Protein AF-A0A6P1PXI8-F1 (afdb_monomer)

pLDDT: mean 97.44, std 2.97, range [72.06, 98.88]

Sequence (165 aa):
MTEFEALFKQGKSPEEFINTGTPEQIADLRRWQTLLASQSAAVEQALAPARQIGEGFRLLVAAEMWCPDCHRNIPPMALLCQRLPVSIAIITREEAQPFIDLLKIEKVKIPFAVVLDPAFTPRGLFIERPSPVVNGGEIELEAYRRGDLLAETISDITAILAAAQ

Organism: NCBI:txid1615494

Mean predicted aligned error: 2.31 Å

Solvent-accessible surface area (backbone atoms only — not comparable to full-atom values): 8809 Å² total; per-residue (Å²): 134,54,71,61,50,53,55,41,71,72,24,31,45,71,68,61,52,48,70,72,34,54,76,67,42,38,50,53,31,51,50,42,43,54,55,51,64,73,39,49,71,56,40,55,58,23,45,54,70,31,73,79,61,68,71,54,29,33,38,41,28,22,39,50,69,87,39,73,46,22,38,53,46,47,45,32,52,50,52,48,35,74,75,41,66,31,49,63,19,40,34,41,62,73,77,41,54,64,46,29,76,78,68,73,45,95,67,91,51,57,26,28,34,40,37,23,42,70,86,58,46,81,66,41,76,48,62,41,57,35,64,67,43,70,75,44,53,71,67,39,42,51,37,44,76,76,52,78,47,40,41,42,44,30,31,55,51,20,52,40,53,46,75,64,112

Foldseek 3Di:
DDLLVVLQVPFDQLVRQLVVADPVLNVLLVVLLVVVVVVVVLLVVLLVLQQPFDAQKEKEWAAHSVDPLCSLAVSSVNVSVVRHNYYYGYDHLVSCQCCCVVVVDPGQAPRKIFIAHNVRDGQDIDHSDAPCCVVDDPVVVVCVVVNVCSSSSSNRNSVSRSVVD

Secondary structure (DSSP, 8-state):
--HHHHHHHHPBPHHHHHTTS-HHHHHHHHHHHHHHHHTHHHHHHHHGGGTTPPTTEEEEEE--TT-HHHHHHHHHHHHHHHHSSEEEEEE-TTTTTTHHHHHT-S--PSSEEEEE-TTS-EEEEEESS-HHHHHS-HHHHHHHHHTTTHHHHHHHHHHHHHHT-

Radius of gyration: 14.74 Å; Cα contacts (8 Å, |Δi|>4): 268; chains: 1; bounding box: 37×31×40 Å

Structure (mmCIF, N/CA/C/O backbone):
data_AF-A0A6P1PXI8-F1
#
_entry.id   AF-A0A6P1PXI8-F1
#
loop_
_atom_site.group_PDB
_atom_site.id
_atom_site.type_symbol
_atom_site.label_atom_id
_atom_site.label_alt_id
_atom_site.label_comp_id
_atom_site.label_asym_id
_atom_site.label_entity_id
_atom_site.label_seq_id
_atom_site.pdbx_PDB_ins_code
_atom_site.Cartn_x
_atom_site.Cartn_y
_atom_site.Cartn_z
_atom_site.occupancy
_atom_site.B_iso_or_equiv
_atom_site.auth_seq_id
_atom_site.auth_comp_id
_atom_site.auth_asym_id
_atom_site.auth_atom_id
_atom_site.pdbx_PDB_model_num
ATOM 1 N N . MET A 1 1 ? -5.375 5.460 23.053 1.00 75.75 1 MET A N 1
ATOM 2 C CA . MET A 1 1 ? -4.697 5.435 21.748 1.00 75.75 1 MET A CA 1
ATOM 3 C C . MET A 1 1 ? -4.305 4.001 21.477 1.00 75.75 1 MET A C 1
ATOM 5 O O . MET A 1 1 ? -3.678 3.407 22.347 1.00 75.75 1 MET A O 1
ATOM 9 N N . THR A 1 2 ? -4.766 3.422 20.371 1.00 92.12 2 THR A N 1
ATOM 10 C CA . THR A 1 2 ? -4.381 2.053 19.981 1.00 92.12 2 THR A CA 1
ATOM 11 C C . THR A 1 2 ? -2.977 2.056 19.369 1.00 92.12 2 THR A C 1
ATOM 13 O O . THR A 1 2 ? -2.491 3.106 18.948 1.00 92.12 2 THR A O 1
ATOM 16 N N . GLU A 1 3 ? -2.324 0.895 19.290 1.00 96.31 3 GLU A N 1
ATOM 17 C CA . GLU A 1 3 ? -1.008 0.773 18.639 1.00 96.31 3 GLU A CA 1
ATOM 18 C C . GLU A 1 3 ? -1.076 1.186 17.156 1.00 96.31 3 GLU A C 1
ATOM 20 O O . GLU A 1 3 ? -0.234 1.936 16.673 1.00 96.31 3 GLU A O 1
ATOM 25 N N . PHE A 1 4 ? -2.146 0.802 16.445 1.00 98.19 4 PHE A N 1
ATOM 26 C CA . PHE A 1 4 ? -2.389 1.250 15.067 1.00 98.19 4 PHE A CA 1
ATOM 27 C C . PHE A 1 4 ? -2.530 2.769 14.953 1.00 98.19 4 PHE A C 1
ATOM 29 O O . PHE A 1 4 ? -2.030 3.358 13.999 1.00 98.19 4 PHE A O 1
ATOM 36 N N . GLU A 1 5 ? -3.187 3.416 15.917 1.00 98.06 5 GLU A N 1
ATOM 37 C CA . GLU A 1 5 ? -3.303 4.874 15.944 1.00 98.06 5 GLU A CA 1
ATOM 38 C C . GLU A 1 5 ? -1.943 5.549 16.165 1.00 98.06 5 GLU A C 1
ATOM 40 O O . GLU A 1 5 ? -1.655 6.559 15.521 1.00 98.06 5 GLU A O 1
ATOM 45 N N . ALA A 1 6 ? -1.092 4.989 17.029 1.00 98.19 6 ALA A N 1
ATOM 46 C CA . ALA A 1 6 ? 0.261 5.491 17.255 1.00 98.19 6 ALA A CA 1
ATOM 47 C C . ALA A 1 6 ? 1.130 5.368 15.991 1.00 98.19 6 ALA A C 1
ATOM 49 O O . ALA A 1 6 ? 1.701 6.362 15.539 1.00 98.19 6 ALA A O 1
ATOM 50 N N . LEU A 1 7 ? 1.149 4.181 15.373 1.00 98.50 7 LEU A N 1
ATOM 51 C CA . LEU A 1 7 ? 1.889 3.911 14.136 1.00 98.50 7 LEU A CA 1
ATOM 52 C C . LEU A 1 7 ? 1.417 4.790 12.972 1.00 98.50 7 LEU A C 1
ATOM 54 O O . LEU A 1 7 ? 2.229 5.309 12.210 1.00 98.50 7 LEU A O 1
ATOM 58 N N . PHE A 1 8 ? 0.107 5.007 12.850 1.00 98.56 8 PHE A N 1
ATOM 59 C CA . PHE A 1 8 ? -0.437 5.875 11.810 1.00 98.56 8 PHE A CA 1
ATOM 60 C C . PHE A 1 8 ? -0.014 7.335 11.995 1.00 98.56 8 PHE A C 1
ATOM 62 O O . PHE A 1 8 ? 0.332 7.994 11.021 1.00 98.56 8 PHE A O 1
ATOM 69 N N . LYS A 1 9 ? -0.001 7.845 13.235 1.00 98.00 9 LYS A N 1
ATOM 70 C CA . LYS A 1 9 ? 0.387 9.237 13.524 1.00 98.00 9 LYS A CA 1
ATOM 71 C C . LYS A 1 9 ? 1.858 9.539 13.241 1.00 98.00 9 LYS A C 1
ATOM 73 O O . LYS A 1 9 ? 2.165 10.679 12.913 1.00 98.00 9 LYS A O 1
ATOM 78 N N . GLN A 1 10 ? 2.753 8.564 13.396 1.00 97.31 10 GLN A N 1
ATOM 79 C CA . GLN A 1 10 ? 4.182 8.743 13.100 1.00 97.31 10 GLN A CA 1
ATOM 80 C C . GLN A 1 10 ? 4.542 8.478 11.631 1.00 97.31 10 GLN A C 1
ATOM 82 O O . GLN A 1 10 ? 5.645 8.814 11.202 1.00 97.31 10 GLN A O 1
ATOM 87 N N . GLY A 1 11 ? 3.652 7.822 10.880 1.00 98.38 11 GLY A N 1
ATOM 88 C CA . GLY A 1 11 ? 3.916 7.443 9.501 1.00 98.38 11 GLY A CA 1
ATOM 89 C C . GLY A 1 11 ? 4.050 8.653 8.580 1.00 98.38 11 GLY A C 1
ATOM 90 O O . GLY A 1 11 ? 3.470 9.714 8.804 1.00 98.38 11 GLY A O 1
ATOM 91 N N . LYS A 1 12 ? 4.828 8.471 7.518 1.00 98.75 12 LYS A N 1
ATOM 92 C CA . LYS A 1 12 ? 5.084 9.482 6.494 1.00 98.75 12 LYS A CA 1
ATOM 93 C C . LYS A 1 12 ? 3.932 9.545 5.496 1.00 98.75 12 LYS A C 1
ATOM 95 O O . LYS A 1 12 ? 3.326 8.522 5.169 1.00 98.75 12 LYS A O 1
ATOM 100 N N . SER A 1 13 ? 3.681 10.721 4.938 1.00 98.62 13 SER A N 1
ATOM 101 C CA . SER A 1 13 ? 2.900 10.836 3.705 1.00 98.62 13 SER A CA 1
ATOM 102 C C . SER A 1 13 ? 3.628 10.159 2.524 1.00 98.62 13 SER A C 1
ATOM 104 O O . SER A 1 13 ? 4.836 9.908 2.599 1.00 98.62 13 SER A O 1
ATOM 106 N N . PRO A 1 14 ? 2.939 9.879 1.400 1.00 98.06 14 PRO A N 1
ATOM 107 C CA . PRO A 1 14 ? 3.570 9.273 0.230 1.00 98.06 14 PRO A CA 1
ATOM 108 C C . PRO A 1 14 ? 4.762 10.073 -0.305 1.00 98.06 14 PRO A C 1
ATOM 110 O O . PRO A 1 14 ? 5.800 9.490 -0.594 1.00 98.06 14 PRO A O 1
ATOM 113 N N . GLU A 1 15 ? 4.651 11.401 -0.383 1.00 97.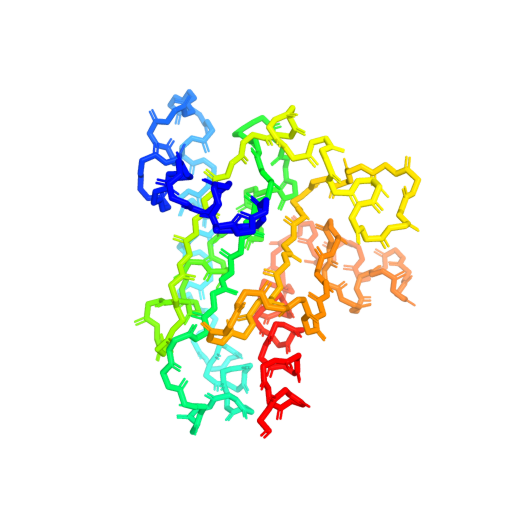31 15 GLU A N 1
ATOM 114 C CA . GLU A 1 15 ? 5.744 12.260 -0.859 1.00 97.31 15 GLU A CA 1
ATOM 115 C C . GLU A 1 15 ? 6.938 12.257 0.103 1.00 97.31 15 GLU A C 1
ATOM 117 O O . GLU A 1 15 ? 8.086 12.151 -0.328 1.00 97.31 15 GLU A O 1
ATOM 122 N N . GLU A 1 16 ? 6.694 12.318 1.415 1.00 98.38 16 GLU A N 1
ATOM 123 C CA . GLU A 1 16 ? 7.761 12.220 2.418 1.00 98.38 16 GLU A CA 1
ATOM 124 C C . GLU A 1 16 ? 8.481 10.871 2.352 1.00 98.38 16 GLU A C 1
ATOM 126 O O . GLU A 1 16 ? 9.705 10.841 2.438 1.00 98.38 16 GLU A O 1
ATOM 131 N N . PHE A 1 17 ? 7.747 9.768 2.164 1.00 98.38 17 PHE A N 1
ATOM 132 C CA . PHE A 1 17 ? 8.327 8.439 1.963 1.00 98.38 17 PHE A CA 1
ATOM 133 C C . PHE A 1 17 ? 9.169 8.365 0.683 1.00 98.38 17 PHE A C 1
ATOM 135 O O . PHE A 1 17 ? 10.308 7.911 0.730 1.00 98.38 17 PHE A O 1
ATOM 142 N N . ILE A 1 18 ? 8.655 8.852 -0.451 1.00 97.44 18 ILE A N 1
ATOM 143 C CA . ILE A 1 18 ? 9.396 8.846 -1.723 1.00 97.44 18 ILE A CA 1
ATOM 144 C C . ILE A 1 18 ? 10.724 9.596 -1.567 1.00 97.44 18 ILE A C 1
ATOM 146 O O . ILE A 1 18 ? 11.768 9.113 -2.005 1.00 97.44 18 ILE A O 1
ATOM 150 N N . ASN A 1 19 ? 10.711 10.738 -0.878 1.00 97.62 19 ASN A N 1
ATOM 151 C CA . ASN A 1 19 ? 11.897 11.568 -0.673 1.00 97.62 19 ASN A CA 1
ATOM 152 C C . ASN A 1 19 ? 12.955 10.950 0.262 1.00 97.62 19 ASN A C 1
ATOM 154 O O . ASN A 1 19 ? 14.040 11.518 0.382 1.00 97.62 19 ASN A O 1
ATOM 158 N N . THR A 1 20 ? 12.699 9.796 0.896 1.00 97.62 20 THR A N 1
ATOM 159 C CA . THR A 1 20 ? 13.743 9.056 1.628 1.00 97.62 20 THR A CA 1
ATOM 160 C C . THR A 1 20 ? 14.588 8.149 0.731 1.00 97.62 20 THR A C 1
ATOM 162 O O . THR A 1 20 ? 15.567 7.577 1.208 1.00 97.62 20 THR A O 1
ATOM 165 N N . GLY A 1 21 ? 14.198 7.949 -0.531 1.00 97.69 21 GLY A N 1
ATOM 166 C CA . GLY A 1 21 ? 14.913 7.085 -1.471 1.00 97.69 21 GLY A CA 1
ATOM 167 C C . GLY A 1 21 ? 16.139 7.745 -2.106 1.00 97.69 21 GLY A C 1
ATOM 168 O O . GLY A 1 21 ? 16.307 8.964 -2.081 1.00 97.69 21 GLY A O 1
ATOM 169 N N . THR A 1 22 ? 16.991 6.935 -2.738 1.00 98.44 22 THR A N 1
ATOM 170 C CA . THR A 1 22 ? 18.043 7.452 -3.630 1.00 98.44 22 THR A CA 1
ATOM 171 C C . THR A 1 22 ? 17.425 8.045 -4.905 1.00 98.44 22 THR A C 1
ATOM 173 O O . THR A 1 22 ? 16.285 7.711 -5.248 1.00 98.44 22 THR A O 1
ATOM 176 N N . PRO A 1 23 ? 18.153 8.885 -5.665 1.00 98.31 23 PRO A N 1
ATOM 177 C CA . PRO A 1 23 ? 17.660 9.416 -6.937 1.00 98.31 23 PRO A CA 1
ATOM 178 C C . PRO A 1 23 ? 17.159 8.334 -7.906 1.00 98.31 23 PRO A C 1
ATOM 180 O O . PRO A 1 23 ? 16.139 8.524 -8.566 1.00 98.31 23 PRO A O 1
ATOM 183 N N . GLU A 1 24 ? 17.829 7.182 -7.961 1.00 98.12 24 GLU A N 1
ATOM 184 C CA . GLU A 1 24 ? 17.450 6.047 -8.808 1.00 98.12 24 GLU A CA 1
ATOM 185 C C . GLU A 1 24 ? 16.148 5.398 -8.335 1.00 98.12 24 GLU A C 1
ATOM 187 O O . GLU A 1 24 ? 15.281 5.085 -9.150 1.00 98.12 24 GLU A O 1
ATOM 192 N N . GLN A 1 25 ? 15.984 5.225 -7.020 1.00 98.44 25 GLN A N 1
ATOM 193 C CA . GLN A 1 25 ? 14.767 4.654 -6.444 1.00 98.44 25 GLN A CA 1
ATOM 194 C C . GLN A 1 25 ? 13.563 5.571 -6.675 1.00 98.44 25 GLN A C 1
ATOM 196 O O . GLN A 1 25 ? 12.502 5.116 -7.103 1.00 98.44 25 GLN A O 1
ATOM 201 N N . ILE A 1 26 ? 13.753 6.878 -6.474 1.00 98.50 26 ILE A N 1
ATOM 202 C CA . ILE A 1 26 ? 12.742 7.900 -6.761 1.00 98.50 26 ILE A CA 1
ATOM 203 C C . ILE A 1 26 ? 12.369 7.878 -8.246 1.00 98.50 26 ILE A C 1
ATOM 205 O O . ILE A 1 26 ? 11.185 7.913 -8.586 1.00 98.50 26 ILE A O 1
ATOM 209 N N . ALA A 1 27 ? 13.357 7.806 -9.142 1.00 98.06 27 ALA A N 1
ATOM 210 C CA . ALA A 1 27 ? 13.116 7.753 -10.580 1.00 98.06 27 ALA A CA 1
ATOM 211 C C . ALA A 1 27 ? 12.332 6.496 -10.992 1.00 98.06 27 ALA A C 1
ATOM 213 O O . ALA A 1 27 ? 11.397 6.601 -11.789 1.00 98.06 27 ALA A O 1
ATOM 214 N N . ASP A 1 28 ? 12.657 5.326 -10.432 1.00 97.81 28 ASP A N 1
ATOM 215 C CA . ASP A 1 28 ? 11.919 4.095 -10.724 1.00 97.81 28 ASP A CA 1
ATOM 216 C C . ASP A 1 28 ? 10.476 4.156 -10.206 1.00 97.81 28 ASP A C 1
ATOM 218 O O . ASP A 1 28 ? 9.547 3.854 -10.951 1.00 97.81 28 ASP A O 1
ATOM 222 N N . LEU A 1 29 ? 10.250 4.636 -8.981 1.00 97.56 29 LEU A N 1
ATOM 223 C CA . LEU A 1 29 ? 8.895 4.811 -8.450 1.00 97.56 29 LEU A CA 1
ATOM 224 C C . LEU A 1 29 ? 8.067 5.785 -9.309 1.00 97.56 29 LEU A C 1
ATOM 226 O O . LEU A 1 29 ? 6.916 5.497 -9.649 1.00 97.56 29 LEU A O 1
ATOM 230 N N . ARG A 1 30 ? 8.661 6.904 -9.746 1.00 97.56 30 ARG A N 1
ATOM 231 C CA . ARG A 1 30 ? 8.007 7.876 -10.647 1.00 97.56 30 ARG A CA 1
ATOM 232 C C . ARG A 1 30 ? 7.686 7.296 -12.026 1.00 97.56 30 ARG A C 1
ATOM 234 O O . ARG A 1 30 ? 6.680 7.668 -12.640 1.00 97.56 30 ARG A O 1
ATOM 241 N N . ARG A 1 31 ? 8.497 6.356 -12.519 1.00 98.06 31 ARG A N 1
ATOM 242 C CA . ARG A 1 31 ? 8.201 5.606 -13.749 1.00 98.06 31 ARG A CA 1
ATOM 243 C C . ARG A 1 31 ? 6.918 4.787 -13.594 1.00 98.06 31 ARG A C 1
ATOM 245 O O . ARG A 1 31 ? 6.082 4.814 -14.495 1.00 98.06 31 ARG A O 1
ATOM 252 N N . TRP A 1 32 ? 6.719 4.133 -12.449 1.00 98.25 32 TRP A N 1
ATOM 253 C CA . TRP A 1 32 ? 5.482 3.400 -12.155 1.00 98.25 32 TRP A CA 1
ATOM 254 C C . TRP A 1 32 ? 4.273 4.323 -11.973 1.00 98.25 32 TRP A C 1
ATOM 256 O O . TRP A 1 32 ? 3.205 4.001 -12.482 1.00 98.25 32 TRP A O 1
ATOM 266 N N . GLN A 1 33 ? 4.434 5.498 -11.348 1.00 97.81 33 GLN A N 1
ATOM 267 C CA . GLN A 1 33 ? 3.380 6.529 -11.311 1.00 97.81 33 GLN A CA 1
ATOM 268 C C . GLN A 1 33 ? 2.941 6.942 -12.724 1.00 97.81 33 GLN A C 1
ATOM 270 O O . GLN A 1 33 ? 1.748 7.019 -13.012 1.00 97.81 33 GLN A O 1
ATOM 275 N N . THR A 1 34 ? 3.905 7.164 -13.620 1.00 98.19 34 THR A N 1
ATOM 276 C CA . THR A 1 34 ? 3.631 7.546 -15.013 1.00 98.19 34 THR A CA 1
ATOM 277 C C . THR A 1 34 ? 2.912 6.430 -15.772 1.00 98.19 34 THR A C 1
ATOM 279 O O . THR A 1 34 ? 1.955 6.696 -16.497 1.00 98.19 34 THR A O 1
ATOM 282 N N . LEU A 1 35 ? 3.339 5.175 -15.587 1.00 98.31 35 LEU A N 1
ATOM 283 C CA . LEU A 1 35 ? 2.680 4.021 -16.200 1.00 98.31 35 LEU A CA 1
ATOM 284 C C . LEU A 1 35 ? 1.258 3.821 -15.661 1.00 98.31 35 LEU A C 1
ATOM 286 O O . LEU A 1 35 ? 0.343 3.584 -16.437 1.00 98.31 35 LEU A O 1
ATOM 290 N N . LEU A 1 36 ? 1.041 3.969 -14.354 1.00 98.31 36 LEU A N 1
ATOM 291 C CA . LEU A 1 36 ? -0.295 3.897 -13.761 1.00 98.31 36 LEU A CA 1
ATOM 292 C C . LEU A 1 36 ? -1.230 4.968 -14.345 1.00 98.31 36 LEU A C 1
ATOM 294 O O . LEU A 1 36 ? -2.386 4.682 -14.646 1.00 98.31 36 LEU A O 1
ATOM 298 N N . ALA A 1 37 ? -0.728 6.188 -14.557 1.00 96.38 37 ALA A N 1
ATOM 299 C CA . ALA A 1 37 ? -1.509 7.281 -15.132 1.00 96.38 37 ALA A CA 1
ATOM 300 C C . ALA A 1 37 ? -1.983 7.001 -16.573 1.00 96.38 37 ALA A C 1
ATOM 302 O O . ALA A 1 37 ? -3.019 7.527 -16.984 1.00 96.38 37 ALA A O 1
ATOM 303 N N . SER A 1 38 ? -1.276 6.155 -17.336 1.00 97.19 38 SER A N 1
ATOM 304 C CA . SER A 1 38 ? -1.724 5.739 -18.673 1.00 97.19 38 SER A CA 1
ATOM 305 C C . SER A 1 38 ? -2.808 4.650 -18.644 1.00 97.19 38 SER A C 1
ATOM 307 O O . SER A 1 38 ? -3.467 4.422 -19.656 1.00 97.19 38 SER A O 1
ATOM 309 N N . GLN A 1 39 ? -3.060 4.028 -17.486 1.00 97.06 39 GLN A N 1
ATOM 310 C CA . GLN A 1 39 ? -4.0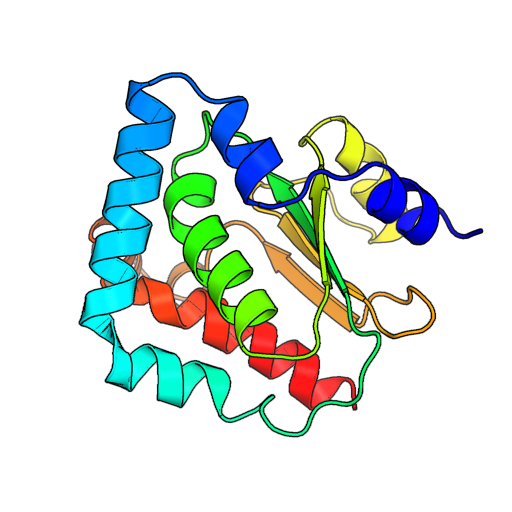55 2.966 -17.278 1.00 97.06 39 GLN A CA 1
ATOM 311 C C . GLN A 1 39 ? -5.389 3.506 -16.723 1.00 97.06 39 GLN A C 1
ATOM 313 O O . GLN A 1 39 ? -6.062 2.850 -15.928 1.00 97.06 39 GLN A O 1
ATOM 318 N N . SER A 1 40 ? -5.794 4.712 -17.130 1.00 94.88 40 SER A N 1
ATOM 319 C CA . SER A 1 40 ? -6.906 5.459 -16.517 1.00 94.88 40 SER A CA 1
ATOM 320 C C . SER A 1 40 ? -8.239 4.699 -16.464 1.00 94.88 40 SER A C 1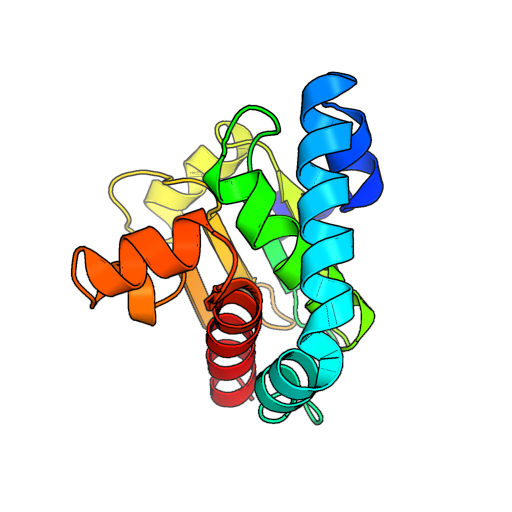
ATOM 322 O O . SER A 1 40 ? -8.916 4.732 -15.440 1.00 94.88 40 SER A O 1
ATOM 324 N N . ALA A 1 41 ? -8.608 3.974 -17.524 1.00 97.81 41 ALA A N 1
ATOM 325 C CA . ALA A 1 41 ? -9.848 3.194 -17.551 1.00 97.81 41 ALA A CA 1
ATOM 326 C C . ALA A 1 41 ? -9.849 2.059 -16.511 1.00 97.81 41 ALA A C 1
ATOM 328 O O . ALA A 1 41 ? -10.835 1.882 -15.796 1.00 97.81 41 ALA A O 1
ATOM 329 N N . ALA A 1 42 ? -8.732 1.334 -16.387 1.00 98.19 42 ALA A N 1
ATOM 330 C CA . ALA A 1 42 ? -8.577 0.266 -15.401 1.00 98.19 42 ALA A CA 1
ATOM 331 C C . ALA A 1 42 ? -8.579 0.825 -13.970 1.00 98.19 42 ALA A C 1
ATOM 333 O O . ALA A 1 42 ? -9.231 0.269 -13.092 1.00 98.19 42 ALA A O 1
ATOM 334 N N . VAL A 1 43 ? -7.923 1.969 -13.748 1.00 98.56 43 VAL A N 1
ATOM 335 C CA . VAL A 1 43 ? -7.937 2.671 -12.455 1.00 98.56 43 VAL A CA 1
ATOM 336 C C . VAL A 1 43 ? -9.356 3.072 -12.053 1.00 98.56 43 VAL A C 1
ATOM 338 O O . VAL A 1 43 ? -9.772 2.814 -10.927 1.00 98.56 43 VAL A O 1
ATOM 341 N N . GLU A 1 44 ? -10.124 3.680 -12.958 1.00 98.25 44 GLU A N 1
ATOM 342 C CA . GLU A 1 44 ? -11.496 4.101 -12.654 1.00 98.25 44 GLU A CA 1
ATOM 343 C C . GLU A 1 44 ? -12.423 2.912 -12.376 1.00 98.25 44 GLU A C 1
ATOM 345 O O . GLU A 1 44 ? -13.286 2.998 -11.499 1.00 98.25 44 GLU A O 1
ATOM 350 N N . GLN A 1 45 ? -12.222 1.789 -13.070 1.00 98.38 45 GLN A N 1
ATOM 351 C CA . GLN A 1 45 ? -12.925 0.542 -12.778 1.00 98.38 45 GLN A CA 1
ATOM 352 C C . GLN A 1 45 ? -12.547 -0.006 -11.395 1.00 98.38 45 GLN A C 1
ATOM 354 O O . GLN A 1 45 ? -13.435 -0.360 -10.621 1.00 98.38 45 GLN A O 1
ATOM 359 N N . ALA A 1 46 ? -11.256 -0.021 -11.058 1.00 98.50 46 ALA A N 1
ATOM 360 C CA . ALA A 1 46 ? -10.759 -0.506 -9.773 1.00 98.50 46 ALA A CA 1
ATOM 361 C C . ALA A 1 46 ? -11.219 0.365 -8.588 1.00 98.50 46 ALA A C 1
ATOM 363 O O . ALA A 1 46 ? -11.432 -0.144 -7.490 1.00 98.50 46 ALA A O 1
ATOM 364 N N . LEU A 1 47 ? -11.424 1.671 -8.791 1.00 98.44 47 LEU A N 1
ATOM 365 C CA . LEU A 1 47 ? -11.942 2.577 -7.758 1.00 98.44 47 LEU A CA 1
ATOM 366 C C . LEU A 1 47 ? -13.450 2.430 -7.514 1.00 98.44 47 LEU A C 1
ATOM 368 O O . LEU A 1 47 ? -13.933 2.774 -6.433 1.00 98.44 47 LEU A O 1
ATOM 372 N N . ALA A 1 48 ? -14.201 1.948 -8.508 1.00 97.69 48 ALA A N 1
ATOM 373 C CA . ALA A 1 48 ? -15.662 1.960 -8.505 1.00 97.69 48 ALA A CA 1
ATOM 374 C C . ALA A 1 48 ? -16.319 1.354 -7.244 1.00 97.69 48 ALA A C 1
ATOM 376 O O . ALA A 1 48 ? -17.245 1.996 -6.736 1.00 97.69 48 ALA A O 1
ATOM 377 N N . PRO A 1 49 ? -15.860 0.210 -6.688 1.00 96.81 49 PRO A N 1
ATOM 378 C CA . PRO A 1 49 ? -16.496 -0.411 -5.521 1.00 96.81 49 PRO A CA 1
ATOM 379 C C . PRO A 1 49 ? -16.500 0.471 -4.268 1.00 96.81 49 PRO A C 1
ATOM 381 O O . PRO A 1 49 ? -17.412 0.382 -3.451 1.00 96.81 49 PRO A O 1
ATOM 384 N N . ALA A 1 50 ? -15.502 1.345 -4.124 1.00 96.44 50 ALA A N 1
ATOM 385 C CA . ALA A 1 50 ? -15.309 2.168 -2.936 1.00 96.44 50 ALA A CA 1
ATOM 386 C C . ALA A 1 50 ? -15.688 3.646 -3.142 1.00 96.44 50 ALA A C 1
ATOM 388 O O . ALA A 1 50 ? -15.434 4.471 -2.270 1.00 96.44 50 ALA A O 1
ATOM 389 N N . ARG A 1 51 ? -16.329 4.015 -4.262 1.00 94.19 51 ARG A N 1
ATOM 390 C CA . ARG A 1 51 ? -16.681 5.422 -4.559 1.00 94.19 51 ARG A CA 1
ATOM 391 C C . ARG A 1 51 ? -17.605 6.083 -3.531 1.00 94.19 51 ARG A C 1
ATOM 393 O O . ARG A 1 51 ? -17.624 7.305 -3.454 1.00 94.19 51 ARG A O 1
ATOM 400 N N . GLN A 1 52 ? -18.386 5.297 -2.792 1.00 93.06 52 GLN A N 1
ATOM 401 C CA . GLN A 1 52 ? -19.367 5.787 -1.815 1.00 93.06 52 GLN A CA 1
ATOM 402 C C . GLN A 1 52 ? -18.970 5.502 -0.361 1.00 93.06 52 GLN A C 1
ATOM 404 O O . GLN A 1 52 ? -19.816 5.598 0.523 1.00 93.06 52 GLN A O 1
ATOM 409 N N . ILE A 1 53 ? -17.711 5.134 -0.098 1.00 95.06 53 ILE A N 1
ATOM 410 C CA . ILE A 1 53 ? -17.278 4.860 1.277 1.00 95.06 53 ILE A CA 1
ATOM 411 C C . ILE A 1 53 ? -17.429 6.109 2.154 1.00 95.06 53 ILE A C 1
ATOM 413 O O . ILE A 1 53 ? -17.272 7.241 1.689 1.00 95.06 53 ILE A O 1
ATOM 417 N N . GLY A 1 54 ? -17.697 5.886 3.440 1.00 92.81 54 GLY A N 1
ATOM 418 C CA . GLY A 1 54 ? -17.655 6.946 4.442 1.00 92.81 54 GLY A CA 1
ATOM 419 C C . GLY A 1 54 ? -16.241 7.490 4.666 1.00 92.81 54 GLY A C 1
ATOM 420 O O . GLY A 1 54 ? -15.244 6.925 4.216 1.00 92.81 54 GLY A O 1
ATOM 421 N N . GLU A 1 55 ? -16.154 8.597 5.395 1.00 94.75 55 GLU A N 1
ATOM 422 C CA . GLU A 1 55 ? -14.878 9.200 5.778 1.00 94.75 55 GLU A CA 1
ATOM 423 C C . GLU A 1 55 ? -14.197 8.444 6.929 1.00 94.75 55 GLU A C 1
ATOM 425 O O . GLU A 1 55 ? -14.810 7.654 7.647 1.00 94.75 55 GLU A O 1
ATOM 430 N N . GLY A 1 56 ? -12.912 8.731 7.145 1.00 95.44 56 GLY A N 1
ATOM 431 C CA . GLY A 1 56 ? -12.165 8.259 8.312 1.00 95.44 56 GLY A CA 1
ATOM 432 C C . GLY A 1 56 ? -11.507 6.891 8.144 1.00 95.44 56 GLY A C 1
ATOM 433 O O . GLY A 1 56 ? -10.787 6.465 9.046 1.00 95.44 56 GLY A O 1
ATOM 434 N N . PHE A 1 57 ? -11.681 6.227 6.999 1.00 98.31 57 PHE A N 1
ATOM 435 C CA . PHE A 1 57 ? -10.869 5.065 6.647 1.00 98.31 57 PHE A CA 1
ATOM 436 C C . PHE A 1 57 ? -9.395 5.446 6.503 1.00 98.31 57 PHE A C 1
ATOM 438 O O . PHE A 1 57 ? -9.036 6.562 6.109 1.00 98.31 57 PHE A O 1
ATOM 445 N N . ARG A 1 58 ? -8.521 4.498 6.838 1.00 98.69 58 ARG A N 1
ATOM 446 C CA . ARG A 1 58 ? -7.072 4.695 6.833 1.00 98.69 58 ARG A CA 1
ATOM 447 C C . ARG A 1 58 ? -6.366 3.509 6.201 1.00 98.69 58 ARG A C 1
ATOM 449 O O . ARG A 1 58 ? -6.775 2.366 6.382 1.00 98.69 58 ARG A O 1
ATOM 456 N N . LEU A 1 59 ? -5.281 3.794 5.500 1.00 98.88 59 LEU A N 1
ATOM 457 C CA . LEU A 1 59 ? -4.361 2.818 4.947 1.00 98.88 59 LEU A CA 1
ATOM 458 C C . LEU A 1 59 ? -3.007 2.985 5.642 1.00 98.88 59 LEU A C 1
ATOM 460 O O . LEU A 1 59 ? -2.285 3.949 5.388 1.00 98.88 59 LEU A O 1
ATOM 464 N N . LEU A 1 60 ? -2.678 2.070 6.551 1.00 98.88 60 LEU A N 1
ATOM 465 C CA . LEU A 1 60 ? -1.374 2.041 7.212 1.00 98.88 60 LEU A CA 1
ATOM 466 C C . LEU A 1 60 ? -0.462 1.072 6.467 1.00 98.88 60 LEU A C 1
ATOM 468 O O . LEU A 1 60 ? -0.763 -0.119 6.409 1.00 98.88 60 LEU A O 1
ATOM 472 N N . VAL A 1 61 ? 0.637 1.568 5.907 1.00 98.88 61 VAL A N 1
ATOM 473 C CA . VAL A 1 61 ? 1.496 0.797 5.004 1.00 98.88 61 VAL A CA 1
ATOM 474 C C . VAL A 1 61 ? 2.900 0.651 5.575 1.00 98.88 61 VAL A C 1
ATOM 476 O O . VAL A 1 61 ? 3.529 1.644 5.908 1.00 98.88 61 VAL A O 1
ATOM 479 N N . ALA A 1 62 ? 3.423 -0.569 5.635 1.00 98.88 62 ALA A N 1
ATOM 480 C CA . ALA A 1 62 ? 4.839 -0.838 5.846 1.00 98.88 62 ALA A CA 1
ATOM 481 C C . ALA A 1 62 ? 5.537 -0.975 4.490 1.00 98.88 62 ALA A C 1
ATOM 483 O O . ALA A 1 62 ? 5.173 -1.854 3.700 1.00 98.88 62 ALA A O 1
ATOM 484 N N . ALA A 1 63 ? 6.523 -0.127 4.207 1.00 98.75 63 ALA A N 1
ATOM 485 C CA . ALA A 1 63 ? 7.215 -0.111 2.921 1.00 98.75 63 ALA A CA 1
ATOM 486 C C . ALA A 1 63 ? 8.650 0.405 3.030 1.00 98.75 63 ALA A C 1
ATOM 488 O O . ALA A 1 63 ? 9.032 1.046 4.003 1.00 98.75 63 ALA A O 1
ATOM 489 N N . GLU A 1 64 ? 9.442 0.125 1.996 1.00 98.56 64 GLU A N 1
ATOM 490 C CA . GLU A 1 64 ? 10.845 0.520 1.914 1.00 98.56 64 GLU A CA 1
ATOM 491 C C . GLU A 1 64 ? 11.212 0.930 0.484 1.00 98.56 64 GLU A C 1
ATOM 493 O O . GLU A 1 64 ? 10.850 0.240 -0.471 1.00 98.56 64 GLU A O 1
ATOM 498 N N . MET A 1 65 ? 11.991 2.006 0.330 1.00 98.19 65 MET A N 1
ATOM 499 C CA . MET A 1 65 ? 12.421 2.514 -0.987 1.00 98.19 65 MET A CA 1
ATOM 500 C C . MET A 1 65 ? 13.426 1.604 -1.710 1.00 98.19 65 MET A C 1
ATOM 502 O O . MET A 1 65 ? 13.723 1.808 -2.878 1.00 98.19 65 MET A O 1
ATOM 506 N N . TRP A 1 66 ? 13.961 0.573 -1.053 1.00 97.75 66 TRP A N 1
ATOM 507 C CA . TRP A 1 66 ? 14.786 -0.440 -1.721 1.00 97.75 66 TRP A CA 1
ATOM 508 C C . TRP A 1 66 ? 13.966 -1.610 -2.283 1.00 97.75 66 TRP A C 1
ATOM 510 O O . TRP A 1 66 ? 14.520 -2.461 -2.980 1.00 97.75 66 TRP A O 1
ATOM 520 N N . CYS A 1 67 ? 12.668 -1.695 -1.974 1.00 98.25 67 CYS A N 1
ATOM 521 C CA . CYS A 1 67 ? 11.833 -2.843 -2.310 1.00 98.25 67 CYS A CA 1
ATOM 522 C C . CYS A 1 67 ? 11.146 -2.671 -3.684 1.00 98.25 67 CYS A C 1
ATOM 524 O O . CYS A 1 67 ? 10.305 -1.782 -3.848 1.00 98.25 67 CYS A O 1
ATOM 526 N N . PRO A 1 68 ? 11.398 -3.566 -4.660 1.00 97.62 68 PRO A N 1
ATOM 527 C CA . PRO A 1 68 ? 10.782 -3.477 -5.987 1.00 97.62 68 PRO A CA 1
ATOM 528 C C . PRO A 1 68 ? 9.257 -3.641 -5.989 1.00 97.62 68 PRO A C 1
ATOM 530 O O . PRO A 1 68 ? 8.581 -3.087 -6.856 1.00 97.62 68 PRO A O 1
ATOM 533 N N . ASP A 1 69 ? 8.703 -4.416 -5.053 1.00 98.44 69 ASP A N 1
ATOM 534 C CA . ASP A 1 69 ? 7.252 -4.553 -4.896 1.00 98.44 69 ASP A CA 1
ATOM 535 C C . ASP A 1 69 ? 6.642 -3.258 -4.315 1.00 98.44 69 ASP A C 1
ATOM 537 O O . ASP A 1 69 ? 5.558 -2.841 -4.726 1.00 98.44 69 ASP A O 1
ATOM 541 N N . CYS A 1 70 ? 7.365 -2.537 -3.443 1.00 98.62 70 CYS A N 1
ATOM 542 C CA . CYS A 1 70 ? 6.926 -1.228 -2.940 1.00 98.62 70 CYS A CA 1
ATOM 543 C C . CYS A 1 70 ? 6.839 -0.199 -4.074 1.00 98.62 70 CYS A C 1
ATOM 545 O O . CYS A 1 70 ? 5.852 0.524 -4.170 1.00 98.62 70 CYS A O 1
ATOM 547 N N . HIS A 1 71 ? 7.811 -0.179 -4.988 1.00 98.50 71 HIS A N 1
ATOM 548 C CA . HIS A 1 71 ? 7.788 0.730 -6.141 1.00 98.50 71 HIS A CA 1
ATOM 549 C C . HIS A 1 71 ? 6.567 0.541 -7.047 1.00 98.50 71 HIS A C 1
ATOM 551 O O . HIS A 1 71 ? 6.085 1.511 -7.626 1.00 98.50 71 HIS A O 1
ATOM 557 N N . ARG A 1 72 ? 6.058 -0.691 -7.161 1.00 98.50 72 ARG A N 1
ATOM 558 C CA . ARG A 1 72 ? 4.885 -1.006 -7.986 1.00 98.50 72 ARG A CA 1
ATOM 559 C C . ARG A 1 72 ? 3.570 -0.718 -7.273 1.00 98.50 72 ARG A C 1
ATOM 561 O O . ARG A 1 72 ? 2.642 -0.247 -7.916 1.00 98.50 72 ARG A O 1
ATOM 568 N N . ASN A 1 73 ? 3.486 -0.973 -5.966 1.00 98.75 73 ASN A N 1
ATOM 569 C CA . ASN A 1 73 ? 2.211 -0.951 -5.240 1.00 98.75 73 ASN A CA 1
ATOM 570 C C . ASN A 1 73 ? 1.963 0.323 -4.419 1.00 98.75 73 ASN A C 1
ATOM 572 O O . ASN A 1 73 ? 0.804 0.674 -4.205 1.00 98.75 73 ASN A O 1
ATOM 576 N N . ILE A 1 74 ? 3.001 1.072 -4.030 1.00 98.62 74 ILE A N 1
ATOM 577 C CA . ILE A 1 74 ? 2.819 2.373 -3.364 1.00 98.62 74 ILE A CA 1
ATOM 578 C C . ILE A 1 74 ? 2.155 3.411 -4.282 1.00 98.62 74 ILE A C 1
ATOM 580 O O . ILE A 1 74 ? 1.242 4.090 -3.808 1.00 98.62 74 ILE A O 1
ATOM 584 N N . PRO A 1 75 ? 2.507 3.543 -5.580 1.00 98.62 75 PRO A N 1
ATOM 585 C CA . PRO A 1 75 ? 1.817 4.488 -6.454 1.00 98.62 75 PRO A CA 1
ATOM 586 C C . PRO A 1 75 ? 0.303 4.234 -6.589 1.00 98.62 75 PRO A C 1
ATOM 588 O O . PRO A 1 75 ? -0.455 5.186 -6.396 1.00 98.62 75 PRO A O 1
ATOM 591 N N . PRO A 1 76 ? -0.172 2.993 -6.832 1.00 98.75 76 PRO A N 1
ATOM 592 C CA . PRO A 1 76 ? -1.598 2.663 -6.776 1.00 98.75 76 PRO A CA 1
ATOM 593 C C . PRO A 1 76 ? -2.269 3.010 -5.440 1.00 98.75 76 PRO A C 1
ATOM 595 O O . PRO A 1 76 ? -3.340 3.615 -5.441 1.00 98.75 76 PRO A O 1
ATOM 598 N N . MET A 1 77 ? -1.635 2.686 -4.306 1.00 98.81 77 MET A N 1
ATOM 599 C 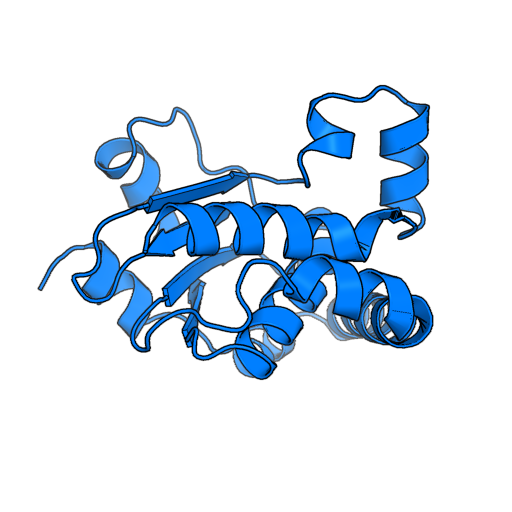CA . MET A 1 77 ? -2.156 3.007 -2.967 1.00 98.81 77 MET A CA 1
ATOM 600 C C . MET A 1 77 ? -2.298 4.519 -2.753 1.00 98.81 77 MET A C 1
ATOM 602 O O . MET A 1 77 ? -3.340 4.992 -2.303 1.00 98.81 77 MET A O 1
ATOM 606 N N . ALA A 1 78 ? -1.268 5.288 -3.111 1.00 98.69 78 ALA A N 1
ATOM 607 C CA . ALA A 1 78 ? -1.285 6.741 -3.002 1.00 98.69 78 ALA A CA 1
ATOM 608 C C . ALA A 1 78 ? -2.365 7.358 -3.902 1.00 98.69 78 ALA A C 1
ATOM 610 O O . ALA A 1 78 ? -3.098 8.236 -3.454 1.00 98.69 78 ALA A O 1
ATOM 611 N N . LEU A 1 79 ? -2.506 6.871 -5.141 1.00 98.69 79 LEU A N 1
ATOM 612 C CA . LEU A 1 79 ? -3.548 7.332 -6.058 1.00 98.69 79 LEU A CA 1
ATOM 613 C C . LEU A 1 79 ? -4.948 7.035 -5.508 1.00 98.69 79 LEU A C 1
ATOM 615 O O . LEU A 1 79 ? -5.804 7.912 -5.533 1.00 98.69 79 LEU A O 1
ATOM 619 N N . LEU A 1 80 ? -5.182 5.838 -4.964 1.00 98.50 80 LEU A N 1
ATOM 620 C CA . LEU A 1 80 ? -6.448 5.494 -4.314 1.00 98.50 80 LEU A CA 1
ATOM 621 C C . LEU A 1 80 ? -6.787 6.488 -3.197 1.00 98.50 80 LEU A C 1
ATOM 623 O O . LEU A 1 80 ? -7.884 7.044 -3.188 1.00 98.50 80 LEU A O 1
ATOM 627 N N . CYS A 1 81 ? -5.842 6.763 -2.297 1.00 98.38 81 CYS A N 1
ATOM 628 C CA . CYS A 1 81 ? -6.039 7.689 -1.176 1.00 98.38 81 CYS A CA 1
ATOM 629 C C . CYS A 1 81 ? -6.169 9.160 -1.605 1.00 98.38 81 CYS A C 1
ATOM 631 O O . CYS A 1 81 ? -6.749 9.960 -0.880 1.00 98.38 81 CYS A O 1
ATOM 633 N N . GLN A 1 82 ? -5.682 9.533 -2.791 1.00 97.75 82 GLN A N 1
ATOM 634 C CA . GLN A 1 82 ? -5.959 10.846 -3.388 1.00 97.75 82 GLN A CA 1
ATOM 635 C C . GLN A 1 82 ? -7.377 10.946 -3.972 1.00 97.75 82 GLN A C 1
ATOM 637 O O . GLN A 1 82 ? -7.888 12.050 -4.160 1.00 97.75 82 GLN A O 1
ATOM 642 N N . ARG A 1 83 ? -8.001 9.813 -4.321 1.00 97.94 83 ARG A N 1
ATOM 643 C CA . ARG A 1 83 ? -9.282 9.749 -5.047 1.00 97.94 83 ARG A CA 1
ATOM 644 C C . ARG A 1 83 ? -10.469 9.372 -4.163 1.00 97.94 83 ARG A C 1
ATOM 646 O O . ARG A 1 83 ? -11.604 9.614 -4.561 1.00 97.94 83 ARG A O 1
ATOM 653 N N . LEU A 1 84 ? -10.215 8.793 -2.995 1.00 97.75 84 LEU A N 1
ATOM 654 C CA . LEU A 1 84 ? -11.207 8.363 -2.010 1.00 97.75 84 LEU A CA 1
ATOM 655 C C . LEU A 1 84 ? -10.934 9.042 -0.657 1.00 97.75 84 LEU A C 1
ATOM 657 O O . LEU A 1 84 ? -9.798 9.449 -0.417 1.00 97.75 84 LEU A O 1
ATOM 661 N N . PRO A 1 85 ? -11.918 9.137 0.258 1.00 97.25 85 PRO A N 1
ATOM 662 C CA . PRO A 1 85 ? -11.733 9.738 1.584 1.00 97.25 85 PRO A CA 1
ATOM 663 C C . PRO A 1 85 ? -10.973 8.803 2.551 1.00 97.25 85 PRO A C 1
ATOM 665 O O . PRO A 1 85 ? -11.423 8.513 3.660 1.00 97.25 85 PRO A O 1
ATOM 668 N N . VAL A 1 86 ? -9.806 8.318 2.119 1.00 98.44 86 VAL A N 1
ATOM 669 C CA . VAL A 1 86 ? -8.925 7.404 2.853 1.00 98.44 86 VAL A CA 1
ATOM 670 C C . VAL A 1 86 ? -7.597 8.100 3.097 1.00 98.44 86 VAL A C 1
ATOM 672 O O . VAL A 1 86 ? -6.913 8.487 2.154 1.00 98.44 86 VAL A O 1
ATOM 675 N N . SER A 1 87 ? -7.190 8.224 4.356 1.00 98.62 87 SER A N 1
ATOM 676 C CA . SER A 1 87 ? -5.856 8.745 4.681 1.00 98.62 87 SER A CA 1
ATOM 677 C C . SER A 1 87 ? -4.806 7.639 4.596 1.00 98.62 87 SER A C 1
ATOM 679 O O . SER A 1 87 ? -5.079 6.508 4.983 1.00 98.62 87 SER A O 1
ATOM 681 N N . ILE A 1 88 ? -3.593 7.958 4.153 1.00 98.81 88 ILE A N 1
ATOM 682 C CA . ILE A 1 88 ? -2.475 7.008 4.073 1.00 98.81 88 ILE A CA 1
ATOM 683 C C . ILE A 1 88 ? -1.324 7.457 4.969 1.00 98.81 88 ILE A C 1
ATOM 685 O O . ILE A 1 88 ? -1.007 8.644 5.018 1.00 98.81 88 ILE A O 1
ATOM 689 N N . ALA A 1 89 ? -0.698 6.500 5.649 1.00 98.88 89 ALA A N 1
ATOM 690 C CA . ALA A 1 89 ? 0.538 6.702 6.392 1.00 98.88 89 ALA A CA 1
ATOM 691 C C . ALA A 1 89 ? 1.494 5.541 6.104 1.00 98.88 89 ALA A C 1
ATOM 693 O O . ALA A 1 89 ? 1.084 4.379 6.130 1.00 98.88 89 ALA A O 1
ATOM 694 N N . ILE A 1 90 ? 2.755 5.859 5.819 1.00 98.88 90 ILE A N 1
ATOM 695 C CA . ILE A 1 90 ? 3.785 4.888 5.452 1.00 98.88 90 ILE A CA 1
ATOM 696 C C . ILE A 1 90 ? 4.852 4.835 6.547 1.00 98.88 90 ILE A C 1
ATOM 698 O O . ILE A 1 90 ? 5.516 5.831 6.837 1.00 98.88 90 ILE A O 1
ATOM 702 N N . ILE A 1 91 ? 5.016 3.660 7.138 1.00 98.88 91 ILE A N 1
ATOM 703 C CA . ILE A 1 91 ? 6.028 3.325 8.139 1.00 98.88 91 ILE A CA 1
ATOM 704 C C . ILE A 1 91 ? 7.069 2.373 7.536 1.00 98.88 91 ILE A C 1
ATOM 706 O O . ILE A 1 91 ? 6.844 1.751 6.493 1.00 98.88 91 ILE A O 1
ATOM 710 N N . THR A 1 92 ? 8.223 2.257 8.182 1.00 98.75 92 THR A N 1
ATOM 711 C CA . THR A 1 92 ? 9.257 1.288 7.798 1.00 98.75 92 THR A CA 1
ATOM 712 C C . THR A 1 92 ? 8.821 -0.137 8.131 1.00 98.75 92 THR A C 1
ATOM 714 O O . THR A 1 92 ? 7.913 -0.375 8.935 1.00 98.75 92 THR A O 1
ATOM 717 N N . ARG A 1 93 ? 9.496 -1.128 7.541 1.00 98.44 93 ARG A N 1
ATOM 718 C CA . ARG A 1 93 ? 9.269 -2.537 7.895 1.00 98.44 93 ARG A CA 1
ATOM 719 C C . ARG A 1 93 ? 9.581 -2.809 9.368 1.00 98.44 93 ARG A C 1
ATOM 721 O O . ARG A 1 93 ? 8.926 -3.649 9.975 1.00 98.44 93 ARG A O 1
ATOM 728 N N . GLU A 1 94 ? 10.582 -2.126 9.917 1.00 98.25 94 GLU A N 1
ATOM 729 C CA . GLU A 1 94 ? 10.985 -2.256 11.320 1.00 98.25 94 GLU A CA 1
ATOM 730 C C . GLU A 1 94 ? 9.919 -1.692 12.267 1.00 98.25 94 GLU A C 1
ATOM 732 O O . GLU A 1 94 ? 9.501 -2.373 13.199 1.00 98.25 94 GLU A O 1
ATOM 737 N N . GLU A 1 95 ? 9.399 -0.499 11.974 1.00 98.56 95 GLU A N 1
ATOM 738 C CA . GLU A 1 95 ? 8.295 0.112 12.729 1.00 98.56 95 GLU A CA 1
ATOM 739 C C . GLU A 1 95 ? 7.024 -0.752 12.702 1.00 98.56 95 GLU A C 1
ATOM 741 O O . GLU A 1 95 ? 6.235 -0.730 13.642 1.00 98.56 95 GLU A O 1
ATOM 746 N N . ALA A 1 96 ? 6.831 -1.544 11.644 1.00 98.38 96 ALA A N 1
ATOM 747 C CA . ALA A 1 96 ? 5.689 -2.436 11.482 1.00 98.38 96 ALA A CA 1
ATOM 748 C C . ALA A 1 96 ? 5.819 -3.778 12.221 1.00 98.38 96 ALA A C 1
ATOM 750 O O . ALA A 1 96 ? 4.888 -4.582 12.177 1.00 98.38 96 ALA A O 1
ATOM 751 N N . GLN A 1 97 ? 6.927 -4.049 12.916 1.00 98.19 97 GLN A N 1
ATOM 752 C CA . GLN A 1 97 ? 7.126 -5.306 13.645 1.00 98.19 97 GLN A CA 1
ATOM 753 C C . GLN A 1 97 ? 5.970 -5.683 14.607 1.00 98.19 97 GLN A C 1
ATOM 755 O O . GLN A 1 97 ? 5.627 -6.871 14.652 1.00 98.19 97 GLN A O 1
ATOM 760 N N . PRO A 1 98 ? 5.291 -4.738 15.301 1.00 98.00 98 PRO A N 1
ATOM 761 C CA . PRO A 1 98 ? 4.105 -5.043 16.109 1.00 98.00 98 PRO A CA 1
ATOM 762 C C . PRO A 1 98 ? 2.957 -5.721 15.341 1.00 98.00 98 PRO A C 1
ATOM 764 O O . PRO A 1 98 ? 2.109 -6.370 15.955 1.00 98.00 98 PRO A O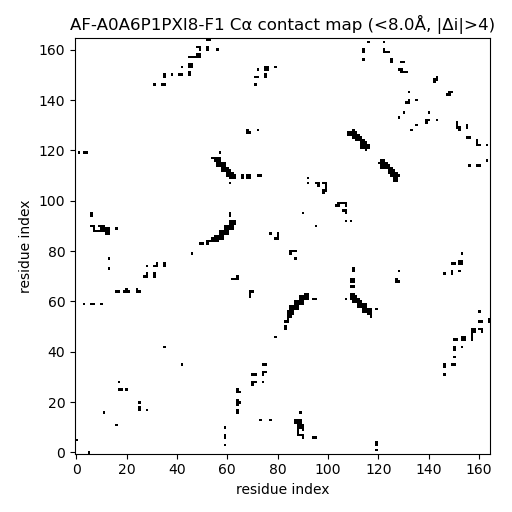 1
ATOM 767 N N . PHE A 1 99 ? 2.913 -5.628 14.005 1.00 98.25 99 PHE A N 1
ATOM 768 C CA . PHE A 1 99 ? 1.886 -6.284 13.185 1.00 98.25 99 PHE A CA 1
ATOM 769 C C . PHE A 1 99 ? 1.850 -7.800 13.375 1.00 98.25 99 PHE A C 1
ATOM 771 O O . PHE A 1 99 ? 0.774 -8.383 13.276 1.00 98.25 99 PHE A O 1
ATOM 778 N N . ILE A 1 100 ? 2.986 -8.434 13.683 1.00 97.81 100 ILE A N 1
ATOM 779 C CA . ILE A 1 100 ? 3.064 -9.876 13.962 1.00 97.81 100 ILE A CA 1
ATOM 780 C C . ILE A 1 100 ? 2.074 -10.264 15.061 1.00 97.81 100 ILE A C 1
ATOM 782 O O . ILE A 1 100 ? 1.220 -11.130 14.860 1.00 97.81 100 ILE A O 1
ATOM 786 N N . ASP A 1 101 ? 2.117 -9.556 16.188 1.00 97.81 101 ASP A N 1
ATOM 787 C CA . ASP A 1 101 ? 1.270 -9.861 17.335 1.00 97.81 101 ASP A CA 1
ATOM 788 C C . ASP A 1 101 ? -0.148 -9.312 17.183 1.00 97.81 101 ASP A C 1
ATOM 790 O O . ASP A 1 101 ? -1.105 -9.984 17.585 1.00 97.81 101 ASP A O 1
ATOM 794 N N . LEU A 1 102 ? -0.294 -8.119 16.597 1.00 96.94 102 LEU A N 1
ATOM 795 C CA . LEU A 1 102 ? -1.588 -7.457 16.409 1.00 96.94 102 LEU A CA 1
ATOM 796 C C . LEU A 1 102 ? -2.477 -8.178 15.389 1.00 96.94 102 LEU A C 1
ATOM 798 O O . LEU A 1 102 ? -3.690 -8.236 15.575 1.00 96.94 102 LEU A O 1
ATOM 802 N N . LEU A 1 103 ? -1.884 -8.722 14.323 1.00 97.56 103 LEU A N 1
ATOM 803 C CA . LEU A 1 103 ? -2.597 -9.340 13.198 1.00 97.56 103 LEU A CA 1
ATOM 804 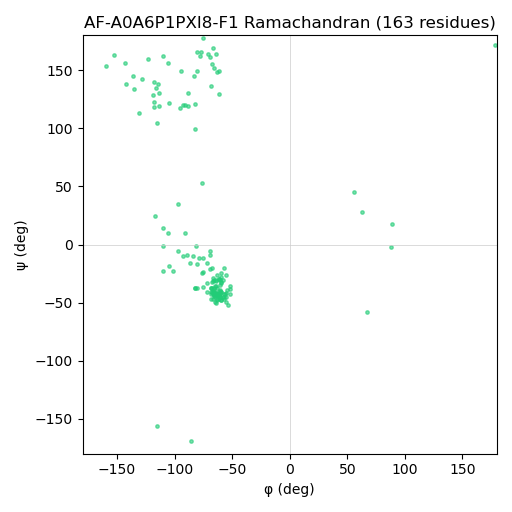C C . LEU A 1 103 ? -2.431 -10.863 13.141 1.00 97.56 103 LEU A C 1
ATOM 806 O O . LEU A 1 103 ? -3.009 -11.497 12.263 1.00 97.56 103 LEU A O 1
ATOM 810 N N . LYS A 1 104 ? -1.660 -11.453 14.066 1.00 97.19 104 LYS A N 1
ATOM 811 C CA . LYS A 1 104 ? -1.374 -12.899 14.131 1.00 97.19 104 LYS A CA 1
ATOM 812 C C . LYS A 1 104 ? -0.764 -13.439 12.832 1.00 97.19 104 LYS A C 1
ATOM 814 O O . LYS A 1 104 ? -1.158 -14.492 12.337 1.00 97.19 104 LYS A O 1
ATOM 819 N N . ILE A 1 105 ? 0.212 -12.709 12.296 1.00 96.81 105 ILE A N 1
ATOM 820 C CA . ILE A 1 105 ? 0.970 -13.084 11.094 1.00 96.81 105 ILE A CA 1
ATOM 821 C C . ILE A 1 105 ? 2.379 -13.541 11.470 1.00 96.81 105 ILE A C 1
ATOM 823 O O . ILE A 1 105 ? 2.912 -13.130 12.490 1.00 96.81 105 ILE A O 1
ATOM 827 N N . GLU A 1 106 ? 3.025 -14.340 10.623 1.00 96.31 106 GLU A N 1
ATOM 828 C CA . GLU A 1 106 ? 4.384 -14.833 10.900 1.00 96.31 106 GLU A CA 1
ATOM 829 C C . GLU A 1 106 ? 5.474 -13.773 10.692 1.00 96.31 106 GLU A C 1
ATOM 831 O O . GLU A 1 106 ? 6.482 -13.759 11.396 1.00 96.31 106 GLU A O 1
ATOM 836 N N . LYS A 1 107 ? 5.313 -12.911 9.679 1.00 96.88 107 LYS A N 1
ATOM 837 C CA . LYS A 1 107 ? 6.295 -11.885 9.307 1.00 96.88 107 LYS A CA 1
ATOM 838 C C . LYS A 1 107 ? 5.669 -10.762 8.488 1.00 96.88 107 LYS A C 1
ATOM 840 O O . LYS A 1 107 ? 4.727 -10.989 7.729 1.00 96.88 107 LYS A O 1
ATOM 845 N N . VAL A 1 108 ? 6.275 -9.580 8.553 1.00 97.94 108 VAL A N 1
ATOM 846 C CA . VAL A 1 108 ? 5.897 -8.421 7.733 1.00 97.94 108 VAL A CA 1
ATOM 847 C C . VAL A 1 108 ? 6.543 -8.529 6.345 1.00 97.94 108 VAL A C 1
ATOM 849 O O . VAL A 1 108 ? 7.725 -8.226 6.166 1.00 97.94 108 VAL A O 1
ATOM 852 N N . LYS A 1 109 ? 5.777 -8.991 5.349 1.00 98.12 109 LYS A N 1
ATOM 853 C CA . LYS A 1 109 ? 6.182 -8.970 3.930 1.00 98.12 109 LYS A CA 1
ATOM 854 C C . LYS A 1 109 ? 5.765 -7.645 3.298 1.00 98.12 109 LYS A C 1
ATOM 856 O O . LYS A 1 109 ? 4.577 -7.349 3.268 1.00 98.12 109 LYS A O 1
ATOM 861 N N . ILE A 1 110 ? 6.729 -6.871 2.807 1.00 98.44 110 ILE A N 1
ATOM 862 C CA . ILE A 1 110 ? 6.482 -5.524 2.281 1.00 98.44 110 ILE A CA 1
ATOM 863 C C . ILE A 1 110 ? 6.279 -5.511 0.754 1.00 98.44 110 ILE A C 1
ATOM 865 O O . ILE A 1 110 ? 6.905 -6.316 0.067 1.00 98.44 110 ILE A O 1
ATOM 869 N N . PRO A 1 111 ? 5.475 -4.575 0.216 1.00 98.56 111 PRO A N 1
ATOM 870 C CA . PRO A 1 111 ? 4.644 -3.628 0.957 1.00 98.56 111 PRO A CA 1
ATOM 871 C C . PRO A 1 111 ? 3.501 -4.347 1.679 1.00 98.56 111 PRO A C 1
ATOM 873 O O . PRO A 1 111 ? 2.867 -5.238 1.120 1.00 98.56 111 PRO A O 1
ATOM 876 N N . PHE A 1 112 ? 3.254 -3.968 2.928 1.00 98.81 112 PHE A N 1
ATOM 877 C CA . PHE A 1 112 ? 2.188 -4.531 3.753 1.00 98.81 112 PHE A CA 1
ATOM 878 C C . PHE A 1 112 ? 1.218 -3.411 4.090 1.00 98.81 112 PHE A C 1
ATOM 880 O O . PHE A 1 112 ? 1.628 -2.467 4.755 1.00 98.81 112 PHE A O 1
ATOM 887 N N . ALA A 1 113 ? -0.043 -3.490 3.681 1.00 98.81 113 ALA A N 1
ATOM 888 C CA . ALA A 1 113 ? -1.032 -2.473 4.017 1.00 98.81 113 ALA A CA 1
ATOM 889 C C . ALA A 1 113 ? -2.147 -3.043 4.894 1.00 98.81 113 ALA A C 1
ATOM 891 O O . ALA A 1 113 ? -2.698 -4.105 4.609 1.00 98.81 113 ALA A O 1
ATOM 892 N N . VAL A 1 114 ? -2.498 -2.304 5.942 1.00 98.81 114 VAL A N 1
ATOM 893 C CA . VAL A 1 114 ? -3.665 -2.553 6.789 1.00 98.81 114 VAL A CA 1
ATOM 894 C C . VAL A 1 114 ? -4.724 -1.521 6.441 1.00 98.81 114 VAL A C 1
ATOM 896 O O . VAL A 1 114 ? -4.487 -0.318 6.575 1.00 98.81 114 VAL A O 1
ATOM 899 N N . VAL A 1 115 ? -5.900 -1.988 6.026 1.00 98.75 115 VAL A N 1
ATOM 900 C CA . VAL A 1 115 ? -7.086 -1.136 5.922 1.00 98.75 115 VAL A CA 1
ATOM 901 C C . VAL A 1 115 ? -7.712 -1.043 7.305 1.00 98.75 115 VAL A C 1
ATOM 903 O O . VAL A 1 115 ? -8.083 -2.058 7.896 1.00 98.75 115 VAL A O 1
ATOM 906 N N . LEU A 1 116 ? -7.818 0.174 7.820 1.00 98.62 116 LEU A N 1
ATOM 907 C CA . LEU A 1 116 ? -8.358 0.486 9.135 1.00 98.62 116 LEU A CA 1
ATOM 908 C C . LEU A 1 116 ? -9.655 1.283 8.976 1.00 98.62 116 LEU A C 1
ATOM 910 O O . LEU A 1 116 ? -9.733 2.199 8.153 1.00 98.62 116 LEU A O 1
ATOM 914 N N . ASP A 1 117 ? -10.655 0.954 9.785 1.00 97.69 117 ASP A N 1
ATOM 915 C CA . ASP A 1 117 ? -11.894 1.727 9.876 1.00 97.69 117 ASP A CA 1
ATOM 916 C C . ASP A 1 117 ? -11.698 3.046 10.667 1.00 97.69 117 ASP A C 1
ATOM 918 O O . ASP A 1 117 ? -10.601 3.321 11.183 1.00 97.69 117 ASP A O 1
ATOM 922 N N . PRO A 1 118 ? -12.742 3.890 10.801 1.00 97.31 118 PRO A N 1
ATOM 923 C CA . PRO A 1 118 ? -12.652 5.132 11.566 1.00 97.31 118 PRO A CA 1
ATOM 924 C C . PRO A 1 118 ? -12.191 4.964 13.021 1.00 97.31 118 PRO A C 1
ATOM 926 O O . PRO A 1 118 ? -11.572 5.890 13.553 1.00 97.31 118 PRO A O 1
ATOM 929 N N . ALA A 1 119 ? -12.415 3.796 13.633 1.00 96.75 119 ALA A N 1
ATOM 930 C CA . ALA A 1 119 ? -12.027 3.456 15.001 1.00 96.75 119 ALA A CA 1
ATOM 931 C C . ALA A 1 119 ? -10.634 2.797 15.111 1.00 96.75 119 ALA A C 1
ATOM 933 O O . ALA A 1 119 ? -10.266 2.336 16.192 1.00 96.75 119 ALA A O 1
ATOM 934 N N . PHE A 1 120 ? -9.842 2.780 14.030 1.00 97.50 120 PHE A N 1
ATOM 935 C CA . PHE A 1 120 ? -8.542 2.096 13.948 1.00 97.50 120 PHE A CA 1
ATOM 936 C C . PHE A 1 120 ? -8.633 0.569 14.115 1.00 97.50 120 PHE A C 1
ATOM 938 O O . PHE A 1 120 ? -7.666 -0.070 14.540 1.00 97.50 120 PHE A O 1
ATOM 945 N N . THR A 1 121 ? -9.768 -0.035 13.752 1.00 97.25 121 THR A N 1
ATOM 946 C CA . THR A 1 121 ? -9.919 -1.495 13.715 1.00 97.25 121 THR A CA 1
ATOM 947 C C . THR A 1 121 ? -9.486 -2.031 12.347 1.00 97.25 121 THR A C 1
ATOM 949 O O . THR A 1 121 ? -9.963 -1.524 11.327 1.00 97.25 121 THR A O 1
ATOM 952 N N . PRO A 1 122 ? -8.626 -3.065 12.276 1.00 98.06 122 PRO A N 1
ATOM 953 C CA . PRO A 1 122 ? -8.281 -3.720 11.015 1.00 98.06 122 PRO A CA 1
ATOM 954 C C . PRO A 1 122 ? -9.501 -4.346 10.335 1.00 98.06 122 PRO A C 1
ATOM 956 O O . PRO A 1 122 ? -10.245 -5.109 10.950 1.00 98.06 122 PRO A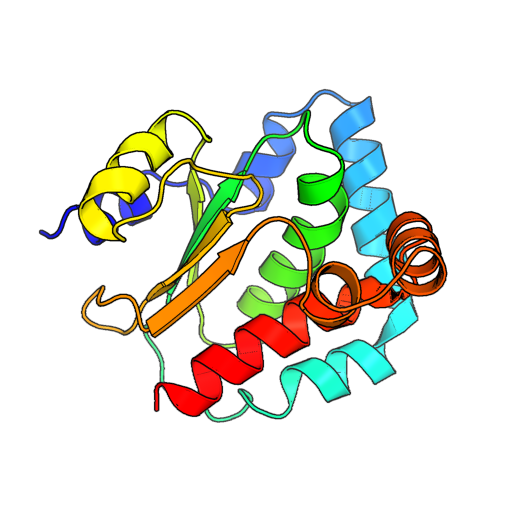 O 1
ATOM 959 N N . ARG A 1 123 ? -9.689 -4.039 9.051 1.00 98.19 123 ARG A N 1
ATOM 960 C CA . ARG A 1 123 ? -10.773 -4.564 8.201 1.00 98.19 123 ARG A CA 1
ATOM 961 C C . ARG A 1 123 ? -10.278 -5.521 7.126 1.00 98.19 123 ARG A C 1
ATOM 963 O O . ARG A 1 123 ? -11.040 -6.359 6.659 1.00 98.19 123 ARG A O 1
ATOM 970 N N . GLY A 1 124 ? -9.007 -5.420 6.760 1.00 98.25 124 GLY A N 1
ATOM 971 C CA . GLY A 1 124 ? -8.371 -6.314 5.804 1.00 98.25 124 GLY A CA 1
ATOM 972 C C . GLY A 1 124 ? -6.926 -5.924 5.548 1.00 98.25 124 GLY A C 1
ATOM 973 O O . GLY A 1 124 ? -6.455 -4.882 6.015 1.00 98.25 124 GLY A O 1
ATOM 974 N N . LEU A 1 125 ? -6.229 -6.797 4.827 1.00 98.50 125 LEU A N 1
ATOM 975 C CA . LEU A 1 125 ? -4.794 -6.717 4.594 1.00 98.50 125 LEU A CA 1
ATOM 976 C C . LEU A 1 125 ? -4.500 -6.812 3.098 1.00 98.50 125 LEU A C 1
ATOM 978 O O . LEU A 1 125 ? -5.106 -7.620 2.400 1.00 98.50 125 LEU A O 1
ATOM 982 N N . PHE A 1 126 ? -3.512 -6.051 2.647 1.00 98.69 126 PHE A N 1
ATOM 983 C CA . PHE A 1 126 ? -2.813 -6.270 1.386 1.00 98.69 126 PHE A CA 1
ATOM 984 C C . PHE A 1 126 ? -1.371 -6.658 1.714 1.00 98.69 126 PHE A C 1
ATOM 986 O O . PHE A 1 126 ? -0.716 -5.977 2.507 1.00 98.69 126 PHE A O 1
ATOM 993 N N . ILE A 1 127 ? -0.865 -7.742 1.126 1.00 98.19 127 ILE A N 1
ATOM 994 C CA . ILE A 1 127 ? 0.454 -8.285 1.469 1.00 98.19 127 ILE A CA 1
ATOM 995 C C . ILE A 1 127 ? 1.258 -8.531 0.195 1.00 98.19 127 ILE A C 1
ATOM 997 O O . ILE A 1 127 ? 0.959 -9.453 -0.556 1.00 98.19 127 ILE A O 1
ATOM 1001 N N . GLU A 1 128 ? 2.333 -7.761 0.019 1.00 97.25 128 GLU A N 1
ATOM 1002 C CA . GLU A 1 128 ? 3.350 -7.862 -1.036 1.00 97.25 128 GLU A CA 1
ATOM 1003 C C . GLU A 1 128 ? 2.839 -7.543 -2.453 1.00 97.25 128 GLU A C 1
ATOM 1005 O O . GLU A 1 128 ? 3.372 -6.640 -3.101 1.00 97.25 128 GLU A O 1
ATOM 1010 N N . ARG A 1 129 ? 1.822 -8.262 -2.941 1.00 98.25 129 ARG A N 1
ATOM 1011 C CA . ARG A 1 129 ? 1.326 -8.218 -4.327 1.00 98.25 129 ARG A CA 1
ATOM 1012 C C . ARG A 1 129 ? -0.198 -8.349 -4.377 1.00 98.25 129 ARG A C 1
ATOM 1014 O O . ARG A 1 129 ? -0.774 -8.940 -3.465 1.00 98.25 129 ARG A O 1
ATOM 1021 N N . PRO A 1 130 ? -0.844 -7.857 -5.449 1.00 98.19 130 PRO A N 1
ATOM 1022 C CA . PRO A 1 130 ? -2.283 -8.007 -5.610 1.00 98.19 130 PRO A CA 1
ATOM 1023 C C . PRO A 1 130 ? -2.698 -9.465 -5.846 1.00 98.19 130 PRO A C 1
ATOM 1025 O O . PRO A 1 130 ? -1.930 -10.292 -6.351 1.00 98.19 130 PRO A O 1
ATOM 1028 N N . SER A 1 131 ? -3.945 -9.764 -5.504 1.00 97.62 131 SER A N 1
ATOM 1029 C CA . SER A 1 131 ? -4.541 -11.098 -5.460 1.00 97.62 131 SER A CA 1
ATOM 1030 C C . SER A 1 131 ? -4.409 -11.890 -6.765 1.00 97.62 131 SER A C 1
ATOM 1032 O O . SER A 1 131 ? -4.104 -13.082 -6.679 1.00 97.62 131 SER A O 1
ATOM 1034 N N . PRO A 1 132 ? -4.543 -11.297 -7.972 1.00 97.06 132 PRO A N 1
ATOM 1035 C CA . PRO A 1 132 ? -4.296 -12.024 -9.219 1.00 97.06 132 PRO A CA 1
ATOM 1036 C C . PRO A 1 132 ? -2.867 -12.568 -9.342 1.00 97.06 132 PRO A C 1
ATOM 1038 O O . PRO A 1 132 ? -2.663 -13.619 -9.935 1.00 97.06 132 PRO A O 1
ATOM 1041 N N . VAL A 1 133 ? -1.875 -11.898 -8.750 1.00 97.31 133 VAL A N 1
ATOM 1042 C CA . VAL A 1 133 ? -0.465 -12.322 -8.791 1.00 97.31 133 VAL A CA 1
ATOM 1043 C C . VAL A 1 133 ? -0.174 -13.382 -7.736 1.00 97.31 133 VAL A C 1
ATOM 1045 O O . VAL A 1 133 ? 0.592 -14.306 -7.986 1.00 97.31 133 VAL A O 1
ATOM 1048 N N . VAL A 1 134 ? -0.780 -13.257 -6.553 1.00 96.44 134 VAL A N 1
ATOM 1049 C CA . VAL A 1 134 ? -0.624 -14.231 -5.460 1.00 96.44 134 VAL A CA 1
ATOM 1050 C C . VAL A 1 134 ? -1.278 -15.568 -5.810 1.00 96.44 134 VAL A C 1
ATOM 1052 O O . VAL A 1 134 ? -0.712 -16.620 -5.524 1.00 96.44 134 VAL A O 1
ATOM 1055 N N . ASN A 1 135 ? -2.459 -15.519 -6.428 1.00 96.00 135 ASN A N 1
ATOM 1056 C CA . ASN A 1 135 ? -3.241 -16.703 -6.787 1.00 96.00 135 ASN A CA 1
ATOM 1057 C C . ASN A 1 135 ? -2.951 -17.209 -8.210 1.00 96.00 135 ASN A C 1
ATOM 1059 O O . ASN A 1 135 ? -3.440 -18.273 -8.591 1.00 96.00 135 ASN A O 1
ATOM 1063 N N . GLY A 1 136 ? -2.210 -16.430 -8.999 1.00 94.75 136 GLY A N 1
ATOM 1064 C CA . GLY A 1 136 ? -1.840 -16.746 -10.373 1.00 94.75 136 GLY A CA 1
ATOM 1065 C C . GLY A 1 136 ? -0.577 -17.598 -10.484 1.00 94.75 136 GLY A C 1
ATOM 1066 O O . GLY A 1 136 ? -0.055 -18.137 -9.506 1.00 94.75 136 GLY A O 1
ATOM 1067 N N . GLY A 1 137 ? -0.084 -17.720 -11.713 1.00 94.44 137 GLY A N 1
ATOM 1068 C CA . GLY A 1 137 ? 1.168 -18.390 -12.043 1.00 94.44 137 GLY A CA 1
ATOM 1069 C C . GLY A 1 137 ? 2.211 -17.428 -12.610 1.00 94.44 137 GLY A C 1
ATOM 1070 O O . GLY A 1 137 ? 2.185 -16.217 -12.391 1.00 94.44 137 GLY A O 1
ATOM 1071 N N . GLU A 1 138 ? 3.155 -17.978 -13.376 1.00 96.81 138 GLU A N 1
ATOM 1072 C CA . GLU A 1 138 ? 4.250 -17.192 -13.962 1.00 96.81 138 GLU A CA 1
ATOM 1073 C C . GLU A 1 138 ? 3.743 -16.106 -14.926 1.00 96.81 138 GLU A C 1
ATOM 1075 O O . GLU A 1 138 ? 4.358 -15.052 -15.045 1.00 96.81 138 GLU A O 1
ATOM 1080 N N . ILE A 1 139 ? 2.602 -16.326 -15.589 1.00 97.88 139 ILE A N 1
ATOM 1081 C CA . ILE A 1 139 ? 2.023 -15.364 -16.537 1.00 97.88 139 ILE A CA 1
ATOM 1082 C C . ILE A 1 139 ? 1.611 -14.078 -15.812 1.00 97.88 139 ILE A C 1
ATOM 1084 O O . ILE A 1 139 ? 1.983 -12.983 -16.239 1.00 97.88 139 ILE A O 1
ATOM 1088 N N . GLU A 1 140 ? 0.883 -14.203 -14.704 1.00 98.00 140 GLU A N 1
ATOM 1089 C CA . GLU A 1 140 ? 0.436 -13.077 -13.884 1.00 98.00 140 GLU A CA 1
ATOM 1090 C C . GLU A 1 140 ? 1.620 -12.396 -13.194 1.00 98.00 140 GLU A C 1
ATOM 1092 O O . GLU A 1 140 ? 1.674 -11.167 -13.115 1.00 98.00 140 GLU A O 1
ATOM 1097 N N . LEU A 1 141 ? 2.612 -13.176 -12.756 1.00 97.50 141 LEU A N 1
ATOM 1098 C CA . LEU A 1 141 ? 3.840 -12.636 -12.182 1.00 97.50 141 LEU A CA 1
ATOM 1099 C C . LEU A 1 141 ? 4.629 -11.798 -13.197 1.00 97.50 141 LEU A C 1
ATOM 1101 O O . LEU A 1 141 ? 5.093 -10.705 -12.866 1.00 97.50 141 LEU A O 1
ATOM 1105 N N . GLU A 1 142 ? 4.752 -12.266 -14.436 1.00 98.06 142 GLU A N 1
ATOM 1106 C CA . GLU A 1 142 ? 5.405 -11.527 -15.516 1.00 98.06 142 GLU A CA 1
ATOM 1107 C C . GLU A 1 142 ? 4.614 -10.278 -15.923 1.00 98.06 142 GLU A C 1
ATOM 1109 O O . GLU A 1 142 ? 5.197 -9.208 -16.108 1.00 98.06 142 GLU A O 1
ATOM 1114 N N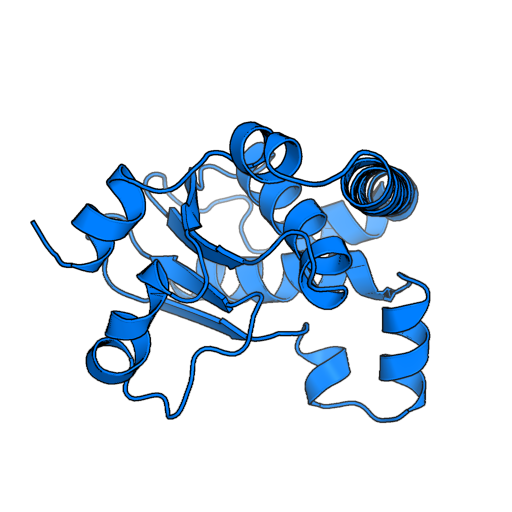 . ALA A 1 143 ? 3.285 -10.373 -15.999 1.00 98.12 143 ALA A N 1
ATOM 1115 C CA . ALA A 1 143 ? 2.413 -9.220 -16.223 1.00 98.12 143 ALA A CA 1
ATOM 1116 C C . ALA A 1 143 ? 2.597 -8.153 -15.132 1.00 98.12 143 ALA A C 1
ATOM 1118 O O . ALA A 1 143 ? 2.799 -6.971 -15.420 1.00 98.12 143 ALA A O 1
ATOM 1119 N N . TYR A 1 144 ? 2.651 -8.569 -13.869 1.00 98.31 144 TYR A N 1
ATOM 1120 C CA . TYR A 1 144 ? 2.938 -7.683 -12.748 1.00 98.31 144 TYR A CA 1
ATOM 1121 C C . TYR A 1 144 ? 4.341 -7.065 -12.814 1.00 98.31 144 TYR A C 1
ATOM 1123 O O . TYR A 1 144 ? 4.503 -5.860 -12.604 1.00 98.31 144 TYR A O 1
ATOM 1131 N N . ARG A 1 145 ? 5.368 -7.848 -13.168 1.00 97.38 145 ARG A N 1
ATOM 1132 C CA . ARG A 1 145 ? 6.744 -7.345 -13.321 1.00 97.38 145 ARG A CA 1
ATOM 1133 C C . ARG A 1 145 ? 6.843 -6.244 -14.375 1.00 97.38 145 ARG A C 1
ATOM 1135 O O . ARG A 1 145 ? 7.642 -5.326 -14.164 1.00 97.38 145 ARG A O 1
ATOM 1142 N N . ARG A 1 146 ? 6.027 -6.312 -15.436 1.00 97.50 146 ARG A N 1
ATOM 1143 C CA . ARG A 1 146 ? 5.894 -5.288 -16.491 1.00 97.50 146 ARG A CA 1
ATOM 1144 C C . ARG A 1 146 ? 5.008 -4.097 -16.111 1.00 97.50 146 ARG A C 1
ATOM 1146 O O . ARG A 1 146 ? 5.128 -3.050 -16.740 1.00 97.50 146 ARG A O 1
ATOM 1153 N N . GLY A 1 147 ? 4.190 -4.224 -15.067 1.00 97.56 147 GLY A N 1
ATOM 1154 C CA . GLY A 1 147 ? 3.240 -3.197 -14.628 1.00 97.56 147 GLY A CA 1
ATOM 1155 C C . GLY A 1 147 ?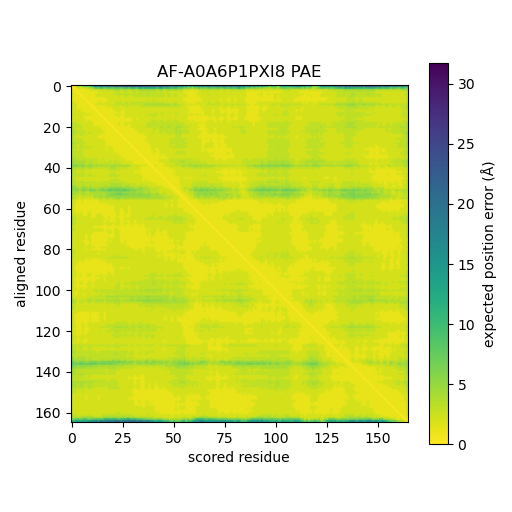 1.866 -3.285 -15.285 1.00 97.56 147 GLY A C 1
ATOM 1156 O O . GLY A 1 147 ? 1.107 -2.324 -15.220 1.00 97.56 147 GLY A O 1
ATOM 1157 N N . ASP A 1 148 ? 1.520 -4.420 -15.888 1.00 97.94 148 ASP A N 1
ATOM 1158 C CA . ASP A 1 148 ? 0.212 -4.623 -16.523 1.00 97.94 148 ASP A CA 1
ATOM 1159 C C . ASP A 1 148 ? -0.918 -4.755 -15.477 1.00 97.94 148 ASP A C 1
ATOM 1161 O O . ASP A 1 148 ? -2.091 -4.621 -15.807 1.00 97.94 148 ASP A O 1
ATOM 1165 N N . LEU A 1 149 ? -0.562 -5.000 -14.208 1.00 98.00 149 LEU A N 1
ATOM 1166 C CA . LEU A 1 149 ? -1.484 -5.273 -13.096 1.00 98.00 149 LEU A CA 1
ATOM 1167 C C . LEU A 1 149 ? -1.423 -4.212 -11.980 1.00 98.00 149 LEU A C 1
ATOM 1169 O O . LEU A 1 149 ? -1.740 -4.505 -10.830 1.00 98.00 149 LEU A O 1
ATOM 1173 N N . LEU A 1 150 ? -0.996 -2.978 -12.275 1.00 98.44 150 LEU A N 1
ATOM 1174 C CA . LEU A 1 150 ? -0.884 -1.924 -11.249 1.00 98.44 150 LEU A CA 1
ATOM 1175 C C . LEU A 1 150 ? -2.248 -1.553 -10.640 1.00 98.44 150 LEU A C 1
ATOM 1177 O O . LEU A 1 150 ? -2.343 -1.298 -9.439 1.00 98.44 150 LEU A O 1
ATOM 1181 N N . ALA A 1 151 ? -3.307 -1.543 -11.456 1.00 98.56 151 ALA A N 1
ATOM 1182 C CA . ALA A 1 151 ? -4.667 -1.252 -11.002 1.00 98.56 151 ALA A CA 1
ATOM 1183 C C . ALA A 1 151 ? -5.239 -2.335 -10.064 1.00 98.56 151 ALA A C 1
ATOM 1185 O O . ALA A 1 151 ? -6.132 -2.038 -9.273 1.00 98.56 151 ALA A O 1
ATOM 1186 N N . GLU A 1 152 ? -4.702 -3.558 -10.076 1.00 98.56 152 GLU A N 1
ATOM 1187 C CA . GLU A 1 152 ? -5.185 -4.642 -9.210 1.00 98.56 152 GLU A CA 1
ATOM 1188 C C . GLU A 1 152 ? -4.911 -4.366 -7.727 1.00 98.56 152 GLU A C 1
ATOM 1190 O O . GLU A 1 152 ? -5.701 -4.736 -6.866 1.00 98.56 152 GLU A O 1
ATOM 1195 N N . THR A 1 153 ? -3.856 -3.611 -7.408 1.00 98.81 153 THR A N 1
ATOM 1196 C CA . THR A 1 153 ? -3.616 -3.140 -6.034 1.00 98.81 153 THR A CA 1
ATOM 1197 C C . THR A 1 153 ? -4.715 -2.191 -5.556 1.00 98.81 153 THR A C 1
ATOM 1199 O O . THR A 1 153 ? -5.100 -2.231 -4.389 1.00 98.81 153 THR A O 1
ATOM 1202 N N . ILE A 1 154 ? -5.258 -1.356 -6.450 1.00 98.81 154 ILE A N 1
ATOM 1203 C CA . ILE A 1 154 ? -6.421 -0.507 -6.146 1.00 98.81 154 ILE A CA 1
ATOM 1204 C C . ILE A 1 154 ? -7.645 -1.397 -5.930 1.00 98.81 154 ILE A C 1
ATOM 1206 O O . ILE A 1 154 ? -8.336 -1.218 -4.934 1.00 98.81 154 ILE A O 1
ATOM 1210 N N . SER A 1 155 ? -7.874 -2.360 -6.827 1.00 98.69 155 SER A N 1
ATOM 1211 C CA . SER A 1 155 ? -9.019 -3.280 -6.787 1.00 98.69 155 SER A CA 1
ATOM 1212 C C . SER A 1 155 ? -9.090 -4.063 -5.472 1.00 98.69 155 SER A C 1
ATOM 1214 O O . SER A 1 155 ? -10.130 -4.084 -4.814 1.00 98.69 155 SER A O 1
ATOM 1216 N N . ASP A 1 156 ? -7.970 -4.632 -5.024 1.00 98.75 156 ASP A N 1
ATOM 1217 C CA . ASP A 1 156 ? -7.907 -5.375 -3.763 1.00 98.75 156 ASP A CA 1
ATOM 1218 C C . ASP A 1 156 ? -8.265 -4.492 -2.560 1.00 98.75 156 ASP A C 1
ATOM 1220 O O . ASP A 1 156 ? -9.050 -4.879 -1.691 1.00 98.75 156 ASP A O 1
ATOM 1224 N N . ILE A 1 157 ? -7.719 -3.274 -2.508 1.00 98.75 157 ILE A N 1
ATOM 1225 C CA . ILE A 1 157 ? -7.957 -2.358 -1.389 1.00 98.75 157 ILE A CA 1
ATOM 1226 C C . ILE A 1 157 ? -9.390 -1.816 -1.422 1.00 98.75 157 ILE A C 1
ATOM 1228 O O . ILE A 1 157 ? -10.031 -1.732 -0.372 1.00 98.75 157 ILE A O 1
ATOM 1232 N N . THR A 1 158 ? -9.933 -1.470 -2.593 1.00 98.50 158 THR A N 1
ATOM 1233 C CA . THR A 1 158 ? -11.323 -1.002 -2.697 1.00 98.50 158 THR A CA 1
ATOM 1234 C C . THR A 1 158 ? -12.327 -2.099 -2.387 1.00 98.50 158 THR A C 1
ATOM 1236 O O . THR A 1 158 ? -13.355 -1.795 -1.784 1.00 98.50 158 THR A O 1
ATOM 1239 N N . ALA A 1 159 ? -12.029 -3.361 -2.703 1.00 98.31 159 ALA A N 1
ATOM 1240 C CA . ALA A 1 159 ? -12.846 -4.494 -2.285 1.00 98.31 159 ALA A CA 1
ATOM 1241 C C . ALA A 1 159 ? -12.906 -4.618 -0.751 1.00 98.31 159 ALA A C 1
ATOM 1243 O O . ALA A 1 159 ? -13.993 -4.782 -0.194 1.00 98.31 159 ALA A O 1
ATOM 1244 N N . ILE A 1 160 ? -11.770 -4.458 -0.055 1.00 98.31 160 ILE A N 1
ATOM 1245 C CA . ILE A 1 160 ? -11.730 -4.447 1.419 1.00 98.31 160 ILE A CA 1
ATOM 1246 C C . ILE A 1 160 ? -12.538 -3.269 1.978 1.00 98.31 160 ILE A C 1
ATOM 1248 O O . ILE A 1 160 ? -13.335 -3.451 2.897 1.00 98.31 160 ILE A O 1
ATOM 1252 N N . LEU A 1 161 ? -12.352 -2.066 1.426 1.00 97.88 161 LEU A N 1
ATOM 1253 C CA . LEU A 1 161 ? -13.075 -0.863 1.853 1.00 97.88 161 LEU A CA 1
ATOM 1254 C C . LEU A 1 161 ? -14.590 -1.005 1.657 1.00 97.88 161 LEU A C 1
ATOM 1256 O O . LEU A 1 161 ? -15.361 -0.655 2.546 1.00 97.88 161 LEU A O 1
ATOM 1260 N N . ALA A 1 162 ? -15.023 -1.539 0.514 1.00 95.69 162 ALA A N 1
ATOM 1261 C CA . ALA A 1 162 ? -16.433 -1.743 0.200 1.00 95.69 162 ALA A CA 1
ATOM 1262 C C . ALA A 1 162 ? -17.094 -2.774 1.127 1.00 95.69 162 ALA A C 1
ATOM 1264 O O . ALA A 1 162 ? -18.231 -2.577 1.541 1.00 95.69 162 ALA A O 1
ATOM 1265 N N . ALA A 1 163 ? -16.376 -3.837 1.498 1.00 95.06 163 ALA A N 1
ATOM 1266 C CA . ALA A 1 163 ? -16.859 -4.851 2.438 1.00 95.06 163 ALA A CA 1
ATOM 1267 C C . ALA A 1 163 ? -16.847 -4.393 3.911 1.00 95.06 163 ALA A C 1
ATOM 1269 O O . ALA A 1 163 ? -17.373 -5.090 4.781 1.00 95.06 163 ALA A O 1
ATOM 1270 N N . ALA A 1 164 ? -16.198 -3.266 4.211 1.00 87.81 164 ALA A N 1
ATOM 1271 C CA . ALA A 1 164 ? -16.053 -2.733 5.561 1.00 87.81 164 ALA A CA 1
ATOM 1272 C C . ALA A 1 164 ? -17.072 -1.643 5.928 1.00 87.81 164 ALA A C 1
ATOM 1274 O O . ALA A 1 164 ? -17.063 -1.212 7.083 1.00 87.81 164 ALA A O 1
ATOM 1275 N N . GLN A 1 165 ? -17.896 -1.203 4.969 1.00 72.06 165 GLN A N 1
ATOM 1276 C CA . GLN A 1 165 ? -19.081 -0.372 5.217 1.00 72.06 165 GLN A CA 1
ATOM 1277 C C . GLN A 1 165 ? -20.153 -1.164 5.972 1.00 72.06 165 GLN A C 1
ATOM 1279 O O . GLN A 1 165 ? -20.828 -0.542 6.821 1.00 72.06 165 GLN A O 1
#

Nearest PDB structures (foldseek):
  1z6n-assembly1_A  TM=9.094E-01  e=3.286E-14  Pseudomonas aeruginosa PAO1
  3lef-assembly1_A-2  TM=9.194E-01  e=4.597E-13  synthetic construct
  2h71-assembly2_B  TM=5.714E-01  e=5.475E-02  Escherichia coli
  2h6y-assembly2_B  TM=5.871E-01  e=1.106E-01  Escherichia coli
  2h6z-assembly2_B  TM=5.815E-01  e=9.839E-02  Escherichia coli